Protein AF-A0A3R5UHL5-F1 (afdb_monomer)

Radius of gyration: 14.67 Å; Cα contacts (8 Å, |Δi|>4): 253; chains: 1; bounding box: 36×31×38 Å

Mean predicted aligned error: 4.99 Å

Nearest PDB structures (foldseek):
  5a87-assembly2_B  TM=6.202E-01  e=1.860E+00  Klebsiella pneumoniae
  3akn-assembly1_A  TM=5.359E-01  e=4.391E+00  Rattus norvegicus
  1m2x-assembly3_C  TM=3.058E-01  e=1.071E+00  Elizabethkingia meningoseptica
  4bkw-assembly1_A  TM=3.484E-01  e=1.860E+00  Homo sapiens

Solvent-accessible surface area (backbone atoms only — not comparable to full-atom values): 8382 Å² total; per-residue (Å²): 132,54,70,41,58,53,51,52,54,54,41,71,67,55,36,28,16,61,41,77,75,54,96,91,38,48,36,38,33,33,61,45,78,48,98,91,35,55,31,36,43,37,42,36,84,90,41,82,45,35,28,33,32,56,48,52,32,38,31,48,40,92,93,45,40,37,40,19,24,77,76,56,69,79,39,78,55,60,86,83,55,47,79,80,41,53,92,65,42,50,75,68,59,56,58,40,48,66,43,96,57,33,72,60,53,41,50,75,70,64,36,59,32,90,82,56,52,46,80,44,49,44,88,50,45,84,81,50,65,90,64,44,60,74,44,48,36,76,61,40,48,51,62,58,69,75,112

Organism: NCBI:txid2320868

Secondary structure (DSSP, 8-state):
--HHHHHHHHHHHT-EEEEE-STT-EEEEEEEEETTEEEEEEEETT-SS-EEEEEEEEEEETTEEEEEE-S---EEPPGGGGGGTTTTS-HHHHHHTTSTTHHHHHHHTT-EETTS-EEEEGGGHHHHTTSSEEEEHHHHHHHHH--

Foldseek 3Di:
DDPLVLLVVLQVLLAWAWDDPPPPKIKTWHWDQFPLFTKIFIAILPQQAIFIFGFWKWWDFPPAIETATQPPSVDGDDLVVCVRCCVRAPNVLSVLRNDNCSVVVSVVVVRYDNRRHHYDYNVCCVVCVPRGDMDTRVVSSCVNPVD

Structure (mmCIF, N/CA/C/O backbone):
data_AF-A0A3R5UHL5-F1
#
_entry.id   AF-A0A3R5UHL5-F1
#
loop_
_atom_site.group_PDB
_atom_site.id
_atom_site.type_symbol
_atom_site.label_atom_id
_atom_site.label_alt_id
_atom_site.label_comp_id
_atom_site.label_asym_id
_atom_site.label_entity_id
_atom_site.label_seq_id
_atom_site.pdbx_PDB_ins_code
_atom_site.Cartn_x
_atom_site.Cartn_y
_atom_site.Cartn_z
_atom_site.occupancy
_atom_site.B_iso_or_equiv
_atom_site.auth_seq_id
_atom_site.auth_comp_id
_atom_site.auth_asym_id
_atom_site.auth_atom_id
_atom_site.pdbx_PDB_model_num
ATOM 1 N N . MET A 1 1 ? -9.122 3.906 19.551 1.00 76.44 1 MET A N 1
ATOM 2 C CA . MET A 1 1 ? -9.041 4.275 18.127 1.00 76.44 1 MET A CA 1
ATOM 3 C C . MET A 1 1 ? -9.718 3.161 17.359 1.00 76.44 1 MET A C 1
ATOM 5 O O . MET A 1 1 ? -9.444 2.014 17.689 1.00 76.44 1 MET A O 1
ATOM 9 N N . SER A 1 2 ? -10.645 3.465 16.452 1.00 86.44 2 SER A N 1
ATOM 10 C CA . SER A 1 2 ? -11.297 2.421 15.645 1.00 86.44 2 SER A CA 1
ATOM 11 C C . SER A 1 2 ? -10.378 1.921 14.526 1.00 86.44 2 SER A C 1
ATOM 13 O O . SER A 1 2 ? -9.407 2.597 14.167 1.00 86.44 2 SER A O 1
ATOM 15 N N . VAL A 1 3 ? -10.698 0.766 13.932 1.00 89.00 3 VAL A N 1
ATOM 16 C CA . VAL A 1 3 ? -9.990 0.256 12.746 1.00 89.00 3 VAL A CA 1
ATOM 17 C C . VAL A 1 3 ? -10.014 1.289 11.622 1.00 89.00 3 VAL A C 1
ATOM 19 O O . VAL A 1 3 ? -8.973 1.602 11.046 1.00 89.00 3 VAL A O 1
ATOM 22 N N . ALA A 1 4 ? -11.169 1.906 11.364 1.00 89.69 4 ALA A N 1
ATOM 23 C CA . ALA A 1 4 ? -11.303 2.941 10.344 1.00 89.69 4 ALA A CA 1
ATOM 24 C C . ALA A 1 4 ? -10.395 4.160 10.598 1.00 89.69 4 ALA A C 1
ATOM 26 O O . ALA A 1 4 ? -9.770 4.668 9.665 1.00 89.69 4 ALA A O 1
ATOM 27 N N . GLU A 1 5 ? -10.281 4.631 11.845 1.00 89.12 5 GLU A N 1
ATOM 28 C CA . GLU A 1 5 ? -9.373 5.732 12.203 1.00 89.12 5 GLU A CA 1
ATOM 29 C C . GLU A 1 5 ? -7.914 5.361 11.930 1.00 89.12 5 GLU A C 1
ATOM 31 O O . GLU A 1 5 ? -7.178 6.128 11.308 1.00 89.12 5 GLU A O 1
ATOM 36 N N . ARG A 1 6 ? -7.517 4.146 12.306 1.00 88.62 6 ARG A N 1
ATOM 37 C CA . ARG A 1 6 ? -6.155 3.663 12.098 1.00 88.62 6 ARG A CA 1
ATOM 38 C C . ARG A 1 6 ? -5.821 3.469 10.615 1.00 88.62 6 ARG A C 1
ATOM 40 O O . ARG A 1 6 ? -4.733 3.837 10.173 1.00 88.62 6 ARG A O 1
ATOM 47 N N . ILE A 1 7 ? -6.765 2.974 9.817 1.00 91.38 7 ILE A N 1
ATOM 48 C CA . ILE A 1 7 ? -6.624 2.871 8.358 1.00 91.38 7 ILE A CA 1
ATOM 49 C C . ILE A 1 7 ? -6.480 4.258 7.718 1.00 91.38 7 ILE A C 1
ATOM 51 O O . ILE A 1 7 ? -5.624 4.440 6.848 1.00 91.38 7 ILE A O 1
ATOM 55 N N . LYS A 1 8 ? -7.236 5.266 8.181 1.00 90.94 8 LYS A N 1
ATOM 56 C CA . LYS A 1 8 ? -7.062 6.662 7.733 1.00 90.94 8 LYS A CA 1
ATOM 57 C C . LYS A 1 8 ? -5.651 7.169 8.006 1.00 90.94 8 LYS A C 1
ATOM 59 O O . LYS A 1 8 ? -5.055 7.765 7.112 1.00 90.94 8 LYS A O 1
ATOM 64 N N . GLU A 1 9 ? -5.104 6.919 9.196 1.00 91.31 9 GLU A N 1
ATOM 65 C CA . GLU A 1 9 ? -3.728 7.310 9.528 1.00 91.31 9 GLU A CA 1
ATOM 66 C C . GLU A 1 9 ? -2.704 6.662 8.590 1.00 91.31 9 GLU A C 1
ATOM 68 O O . GLU A 1 9 ? -1.817 7.345 8.076 1.00 91.31 9 GLU A O 1
ATOM 73 N N . ILE A 1 10 ? -2.836 5.356 8.338 1.00 92.19 10 ILE A N 1
ATOM 74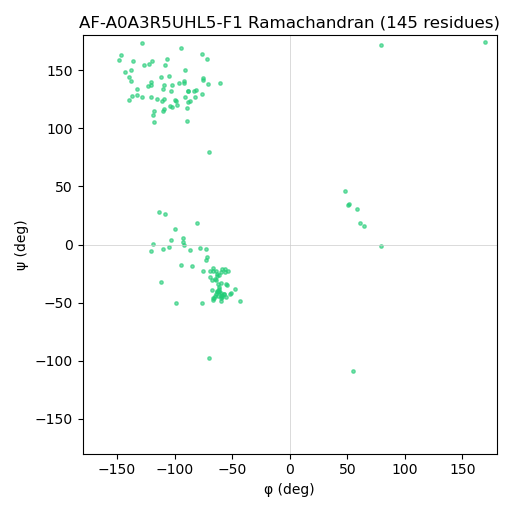 C CA . ILE A 1 10 ? -1.940 4.604 7.448 1.00 92.19 10 ILE A CA 1
ATOM 75 C C . ILE A 1 10 ? -1.967 5.190 6.032 1.00 92.19 10 ILE A C 1
ATOM 77 O O . ILE A 1 10 ? -0.912 5.489 5.469 1.00 92.19 10 ILE A O 1
ATOM 81 N N . ILE A 1 11 ? -3.158 5.417 5.474 1.00 93.00 11 ILE A N 1
ATOM 82 C CA . ILE A 1 11 ? -3.320 5.984 4.128 1.00 93.00 11 ILE A CA 1
ATOM 83 C C . ILE A 1 11 ? -2.769 7.418 4.073 1.00 93.00 11 ILE A C 1
ATOM 85 O O . ILE A 1 11 ? -2.068 7.782 3.126 1.00 93.00 11 ILE A O 1
ATOM 89 N N . ALA A 1 12 ? -3.035 8.232 5.099 1.00 92.44 12 ALA A N 1
ATOM 90 C CA . ALA A 1 12 ? -2.601 9.627 5.163 1.00 92.44 12 ALA A CA 1
ATOM 91 C C . ALA A 1 12 ? -1.074 9.782 5.197 1.00 92.44 12 ALA A C 1
ATOM 93 O O . ALA A 1 12 ? -0.549 10.762 4.664 1.00 92.44 12 ALA A O 1
ATOM 94 N N . LYS A 1 13 ? -0.344 8.810 5.763 1.00 92.94 13 LYS A N 1
ATOM 95 C CA . LYS A 1 13 ? 1.128 8.794 5.732 1.00 92.94 13 LYS A CA 1
ATOM 96 C C . LYS A 1 13 ? 1.689 8.689 4.312 1.00 92.94 13 LYS A C 1
ATOM 98 O O . LYS A 1 13 ? 2.826 9.103 4.096 1.00 92.94 13 LYS A O 1
ATOM 103 N N . LYS A 1 14 ? 0.932 8.120 3.362 1.00 93.19 14 LYS A N 1
ATOM 104 C CA . LYS A 1 14 ? 1.366 7.836 1.980 1.00 9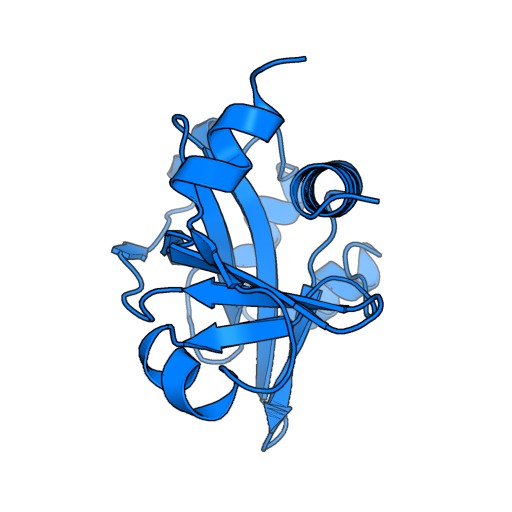3.19 14 LYS A CA 1
ATOM 105 C C . LYS A 1 14 ? 2.700 7.076 1.909 1.00 93.19 14 LYS A C 1
ATOM 107 O O . LYS A 1 14 ? 3.483 7.276 0.980 1.00 93.19 14 LYS A O 1
ATOM 112 N N . LYS A 1 15 ? 2.951 6.192 2.875 1.00 95.38 15 LYS A N 1
ATOM 113 C CA . LYS A 1 15 ? 4.156 5.358 2.945 1.00 95.38 15 LYS A CA 1
ATOM 114 C C . LYS A 1 15 ? 3.863 3.904 2.588 1.00 95.38 15 LYS A C 1
ATOM 116 O O . LYS A 1 15 ? 2.722 3.459 2.651 1.00 95.38 15 LYS A O 1
ATOM 121 N N . TRP A 1 16 ? 4.917 3.195 2.214 1.00 95.62 16 TRP A N 1
ATOM 122 C CA . TRP A 1 16 ? 4.937 1.763 1.968 1.00 95.62 16 TRP A CA 1
ATOM 123 C C . TRP A 1 16 ? 5.226 1.015 3.261 1.00 95.62 16 TRP A C 1
ATOM 125 O O . TRP A 1 16 ? 6.200 1.318 3.945 1.00 95.62 16 TRP A O 1
ATOM 135 N N . SER A 1 17 ? 4.431 -0.001 3.548 1.00 94.31 17 SER A N 1
ATOM 136 C CA . SER A 1 17 ? 4.721 -0.997 4.569 1.00 94.31 17 SER A CA 1
ATOM 137 C C . SER A 1 17 ? 5.635 -2.061 3.982 1.00 94.31 17 SER A C 1
ATOM 139 O O . SER A 1 17 ? 5.383 -2.577 2.885 1.00 94.31 17 SER A O 1
ATOM 141 N N . LYS A 1 18 ? 6.692 -2.394 4.717 1.00 91.44 18 LYS A N 1
ATOM 142 C CA . LYS A 1 18 ? 7.636 -3.447 4.353 1.00 91.44 18 LYS A CA 1
ATOM 143 C C . LYS A 1 18 ? 7.295 -4.734 5.099 1.00 91.44 18 LYS A C 1
ATOM 145 O O . LYS A 1 18 ? 7.366 -4.770 6.320 1.00 91.44 18 LYS A O 1
ATOM 150 N N . ASN A 1 19 ? 7.006 -5.790 4.349 1.00 86.75 19 ASN A N 1
ATOM 151 C CA . ASN A 1 19 ? 6.777 -7.137 4.856 1.00 86.75 19 ASN A CA 1
ATOM 152 C C . ASN A 1 19 ? 7.959 -8.037 4.464 1.00 86.75 19 ASN A C 1
ATOM 154 O O . ASN A 1 19 ? 8.328 -8.118 3.288 1.00 86.75 19 ASN A O 1
ATOM 158 N N . ASP A 1 20 ? 8.578 -8.686 5.452 1.00 83.81 20 ASP A N 1
ATOM 159 C CA . ASP A 1 20 ? 9.637 -9.678 5.237 1.00 83.81 20 ASP A CA 1
ATOM 160 C C . ASP A 1 20 ? 8.996 -11.061 5.078 1.00 83.81 20 ASP A C 1
ATOM 162 O O . ASP A 1 20 ? 8.333 -11.555 5.989 1.00 83.81 20 ASP A O 1
ATOM 166 N N . LEU A 1 21 ? 9.170 -11.673 3.907 1.00 80.31 21 LEU A N 1
ATOM 167 C CA . LEU A 1 21 ? 8.606 -12.989 3.593 1.00 80.31 21 LEU A CA 1
ATOM 168 C C . LEU A 1 21 ? 9.584 -14.137 3.907 1.00 80.31 21 LEU A C 1
ATOM 170 O O . LEU A 1 21 ? 9.319 -15.296 3.580 1.00 80.31 21 LEU A O 1
ATOM 174 N N . GLY A 1 22 ? 10.735 -13.831 4.510 1.00 79.19 22 GLY A N 1
ATOM 175 C CA . GLY A 1 22 ? 11.831 -14.763 4.723 1.00 79.19 22 GLY A CA 1
ATOM 176 C C . GLY A 1 22 ? 12.690 -14.976 3.474 1.00 79.19 22 GLY A C 1
ATOM 177 O O . GLY A 1 22 ? 12.391 -14.515 2.372 1.00 79.19 22 GLY A O 1
ATOM 178 N N . MET A 1 23 ? 13.813 -15.686 3.645 1.00 80.44 23 MET A N 1
ATOM 179 C CA . MET A 1 23 ? 14.798 -15.947 2.576 1.00 80.44 23 MET A CA 1
ATOM 180 C C . MET A 1 23 ? 15.263 -14.674 1.842 1.00 80.44 23 MET A C 1
ATOM 182 O O . MET A 1 23 ? 15.494 -14.702 0.633 1.00 80.44 23 MET A O 1
ATOM 186 N N . SER A 1 24 ? 15.375 -13.559 2.573 1.00 77.19 24 SER A N 1
ATOM 187 C CA . SER A 1 24 ? 15.751 -12.243 2.037 1.00 77.19 24 SER A CA 1
ATOM 188 C C . SER A 1 24 ? 14.787 -11.679 0.987 1.00 77.19 24 SER A C 1
ATOM 190 O O . SER A 1 24 ? 15.177 -10.781 0.247 1.00 77.19 24 SER A O 1
ATOM 192 N N . ARG A 1 25 ? 13.547 -12.184 0.918 1.00 81.38 25 ARG A N 1
ATOM 193 C CA . ARG A 1 25 ? 12.510 -11.667 0.022 1.00 81.38 25 ARG A CA 1
ATOM 194 C C . ARG A 1 25 ? 11.702 -10.593 0.726 1.00 81.38 25 ARG A C 1
ATOM 196 O O . ARG A 1 25 ? 11.145 -10.828 1.798 1.00 81.38 25 ARG A O 1
ATOM 203 N N . ILE A 1 26 ? 11.597 -9.439 0.086 1.00 86.12 26 ILE A N 1
ATOM 204 C CA . ILE A 1 26 ? 10.829 -8.308 0.592 1.00 86.12 26 ILE A CA 1
ATOM 205 C C . ILE A 1 26 ? 9.583 -8.115 -0.270 1.00 86.12 26 ILE A C 1
ATOM 207 O O . ILE A 1 26 ? 9.627 -8.165 -1.502 1.00 86.12 26 ILE A O 1
ATOM 211 N N . GLN A 1 27 ? 8.465 -7.854 0.401 1.00 89.31 27 GLN A N 1
ATOM 212 C CA . GLN A 1 27 ? 7.244 -7.353 -0.207 1.00 89.31 27 GLN A CA 1
ATOM 213 C C . GLN A 1 27 ? 6.956 -5.960 0.343 1.00 89.31 27 GLN A C 1
ATOM 215 O O . GLN A 1 27 ? 6.884 -5.740 1.550 1.00 89.31 27 GLN A O 1
ATOM 220 N N . LEU A 1 28 ? 6.797 -5.003 -0.557 1.00 92.75 28 LEU A N 1
ATOM 221 C CA . LEU A 1 28 ? 6.369 -3.653 -0.245 1.00 92.75 28 LEU A CA 1
ATOM 222 C C . LEU A 1 28 ? 4.908 -3.522 -0.611 1.00 92.75 28 LEU A C 1
ATOM 224 O O . LEU A 1 28 ? 4.474 -3.985 -1.666 1.00 92.75 28 LEU A O 1
ATOM 228 N N . SER A 1 29 ? 4.160 -2.874 0.266 1.00 94.19 29 SER A N 1
ATOM 229 C CA . SER A 1 29 ? 2.734 -2.679 0.074 1.00 94.19 29 SER A CA 1
ATOM 230 C C . SER A 1 29 ? 2.304 -1.286 0.485 1.00 94.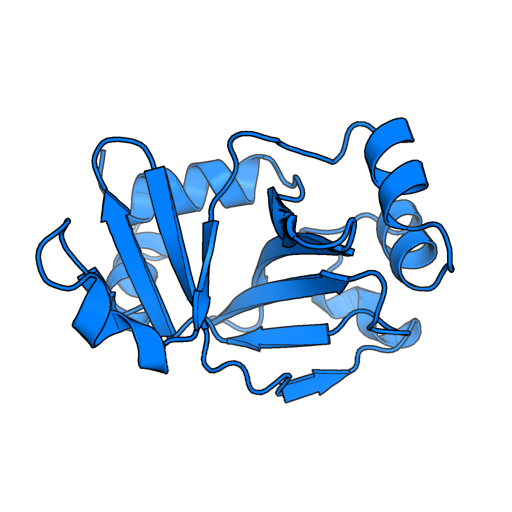19 29 SER A C 1
ATOM 232 O O . SER A 1 29 ? 2.830 -0.725 1.442 1.00 94.19 29 SER A O 1
ATOM 234 N N . LYS A 1 30 ? 1.348 -0.714 -0.235 1.00 95.62 30 LYS A N 1
ATOM 235 C CA . LYS A 1 30 ? 0.784 0.596 0.067 1.00 95.62 30 LYS A CA 1
ATOM 236 C C . LYS A 1 30 ? -0.728 0.519 0.004 1.00 95.62 30 LYS A C 1
ATOM 238 O O . LYS A 1 30 ? -1.293 0.030 -0.972 1.00 95.62 30 LYS A O 1
ATOM 243 N N . LEU A 1 31 ? -1.360 0.991 1.071 1.00 94.88 31 LEU A N 1
ATOM 244 C CA . LEU A 1 31 ? -2.805 0.974 1.222 1.00 94.88 31 LEU A CA 1
ATOM 245 C C . LEU A 1 31 ? -3.406 2.247 0.622 1.00 94.88 31 LEU A C 1
ATOM 247 O O . LEU A 1 31 ? -2.920 3.349 0.887 1.00 94.88 31 LEU A O 1
ATOM 251 N N . MET A 1 32 ? -4.443 2.103 -0.199 1.00 94.00 32 MET A N 1
ATOM 252 C CA . MET A 1 32 ? -5.052 3.213 -0.939 1.00 94.00 32 MET A CA 1
ATOM 253 C C . MET A 1 32 ? -6.558 3.012 -1.093 1.00 94.00 32 MET A C 1
ATOM 255 O O . MET A 1 32 ? -7.052 1.895 -0.957 1.00 94.00 32 MET A O 1
ATOM 259 N N . ILE A 1 33 ? -7.280 4.086 -1.421 1.00 91.06 33 ILE A N 1
ATOM 260 C CA . ILE A 1 33 ? -8.685 4.002 -1.829 1.00 91.06 33 ILE A CA 1
ATOM 261 C C . ILE A 1 33 ? -8.764 4.341 -3.313 1.00 91.06 33 ILE A C 1
ATOM 263 O O . ILE A 1 33 ? -8.487 5.468 -3.706 1.00 91.06 33 ILE A O 1
ATOM 267 N N . VAL A 1 34 ? -9.154 3.375 -4.139 1.00 87.38 34 VAL A N 1
ATOM 268 C CA . VAL A 1 34 ? -9.278 3.555 -5.593 1.00 87.38 34 VAL A CA 1
ATOM 269 C C . VAL A 1 34 ? -10.662 3.091 -6.016 1.00 87.38 34 VAL A C 1
ATOM 271 O O . VAL A 1 34 ? -11.072 1.981 -5.682 1.00 87.38 34 VAL A O 1
ATOM 274 N N . LYS A 1 35 ? -11.408 3.947 -6.728 1.00 84.75 35 LYS A N 1
ATOM 275 C CA . LYS A 1 35 ? -12.770 3.645 -7.216 1.00 84.75 35 LYS A CA 1
ATOM 276 C C . LYS A 1 35 ? -13.668 3.047 -6.115 1.00 84.75 35 LYS A C 1
ATOM 278 O O . LYS A 1 35 ? -14.344 2.049 -6.338 1.00 84.75 35 LYS A O 1
ATOM 283 N N . ASN A 1 36 ? -13.650 3.651 -4.924 1.00 84.69 36 ASN A N 1
ATOM 284 C CA . ASN A 1 36 ? -14.409 3.236 -3.732 1.00 84.69 36 ASN A CA 1
ATOM 285 C C . ASN A 1 36 ? -14.038 1.870 -3.124 1.00 84.69 36 ASN A C 1
ATOM 287 O O . ASN A 1 36 ? -14.789 1.351 -2.304 1.00 84.69 36 ASN A O 1
ATOM 291 N N . ASN A 1 37 ? -12.883 1.304 -3.474 1.00 86.12 37 ASN A N 1
ATOM 292 C CA . ASN A 1 37 ? -12.361 0.083 -2.861 1.00 86.12 37 ASN A CA 1
ATOM 293 C C . ASN A 1 37 ? -11.103 0.391 -2.049 1.00 86.12 37 ASN A C 1
ATOM 295 O O . ASN A 1 37 ? -10.299 1.226 -2.469 1.00 86.12 37 ASN A O 1
ATOM 299 N N . LEU A 1 38 ? -10.920 -0.292 -0.915 1.00 90.19 38 LEU A N 1
ATOM 300 C CA . LEU A 1 38 ? -9.636 -0.335 -0.224 1.00 90.19 38 LEU A CA 1
ATOM 301 C C . LEU A 1 38 ? -8.754 -1.379 -0.890 1.00 90.19 38 LEU A C 1
ATOM 303 O O . LEU A 1 38 ? -9.172 -2.493 -1.203 1.00 90.19 38 LEU A O 1
ATOM 307 N N . VAL A 1 39 ? -7.529 -0.961 -1.129 1.00 91.69 39 VAL A N 1
ATOM 308 C CA . VAL A 1 39 ? -6.665 -1.558 -2.123 1.00 91.69 39 VAL A CA 1
ATOM 309 C C . VAL A 1 39 ? -5.271 -1.685 -1.566 1.00 91.69 39 VAL A C 1
ATOM 311 O O . VAL A 1 39 ? -4.758 -0.736 -0.967 1.00 91.69 39 VAL A O 1
ATOM 314 N N . LEU A 1 40 ? -4.627 -2.801 -1.885 1.00 93.69 40 LEU A N 1
ATOM 315 C CA . LEU A 1 40 ? -3.193 -2.963 -1.743 1.00 93.69 40 LEU A CA 1
ATOM 316 C C . L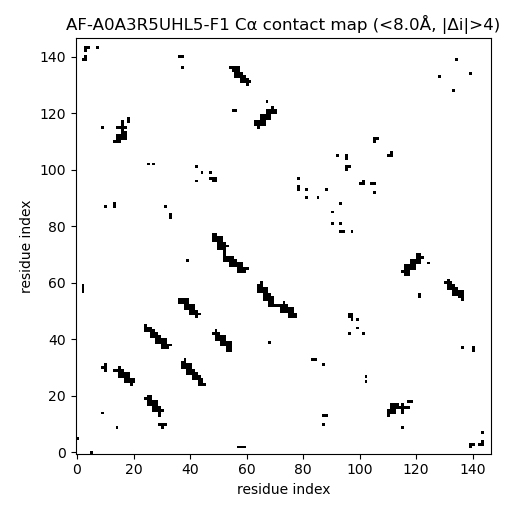EU A 1 40 ? -2.515 -2.839 -3.098 1.00 93.69 40 LEU A C 1
ATOM 318 O O . LEU A 1 40 ? -2.719 -3.657 -3.990 1.00 93.69 40 LEU A O 1
ATOM 322 N N . LEU A 1 41 ? -1.655 -1.835 -3.222 1.00 94.62 41 LEU A N 1
ATOM 323 C CA . LEU A 1 41 ? -0.622 -1.820 -4.246 1.00 94.62 41 LEU A CA 1
ATOM 324 C C . LEU A 1 41 ? 0.591 -2.557 -3.704 1.00 94.62 41 LEU A C 1
ATOM 326 O O . LEU A 1 41 ? 1.107 -2.195 -2.650 1.00 94.62 41 LEU A O 1
ATOM 330 N N . ILE A 1 42 ? 1.037 -3.582 -4.414 1.00 92.75 42 ILE A N 1
ATOM 331 C CA . ILE A 1 42 ? 2.078 -4.500 -3.974 1.00 92.75 42 ILE A CA 1
ATOM 332 C C . ILE A 1 42 ? 3.210 -4.497 -4.999 1.00 92.75 42 ILE A C 1
ATOM 334 O O . ILE A 1 42 ? 2.992 -4.581 -6.206 1.00 92.75 42 ILE A O 1
ATOM 338 N N . LYS A 1 43 ? 4.445 -4.452 -4.504 1.00 91.31 43 LYS A N 1
ATOM 339 C CA . LYS A 1 43 ? 5.655 -4.713 -5.283 1.00 91.31 43 LYS A CA 1
ATOM 340 C C . LYS A 1 43 ? 6.588 -5.580 -4.453 1.00 91.31 43 LYS A C 1
ATOM 342 O O . LYS A 1 43 ? 6.912 -5.237 -3.322 1.00 91.31 43 LYS A O 1
ATOM 347 N N . GLY A 1 44 ? 7.044 -6.691 -5.015 1.00 83.06 44 GLY A N 1
ATOM 348 C CA . GLY A 1 44 ? 8.025 -7.565 -4.371 1.00 83.06 44 GLY 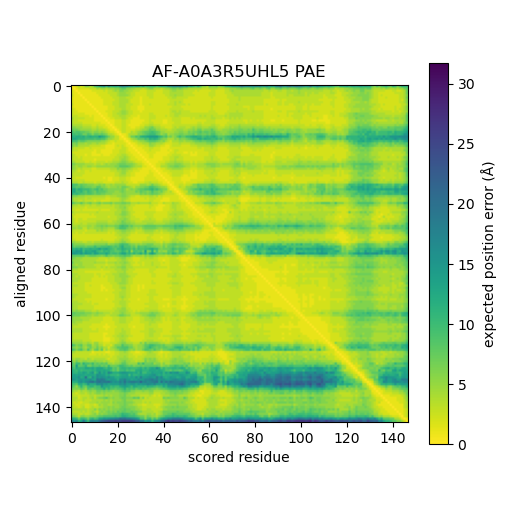A CA 1
ATOM 349 C C . GLY A 1 44 ? 9.202 -7.873 -5.283 1.00 83.06 44 GLY A C 1
ATOM 350 O O . GLY A 1 44 ? 9.177 -7.546 -6.471 1.00 83.06 44 GLY A O 1
ATOM 351 N N . ASP A 1 45 ? 10.210 -8.545 -4.734 1.00 76.69 45 ASP A N 1
ATOM 352 C CA . ASP A 1 45 ? 11.407 -8.967 -5.483 1.00 76.69 45 ASP A CA 1
ATOM 353 C C . ASP A 1 45 ? 11.095 -9.982 -6.594 1.00 76.69 45 ASP A C 1
ATOM 355 O O . ASP A 1 45 ? 11.853 -10.130 -7.545 1.00 76.69 45 ASP A O 1
ATOM 359 N N . THR A 1 46 ? 9.976 -10.697 -6.464 1.00 74.81 46 THR A N 1
ATOM 360 C CA . THR A 1 46 ? 9.538 -11.755 -7.392 1.00 74.81 46 THR A CA 1
ATOM 361 C C . THR A 1 46 ? 8.424 -11.308 -8.339 1.00 74.81 46 THR A C 1
ATOM 363 O O . THR A 1 46 ? 7.907 -12.124 -9.096 1.00 74.81 46 THR A O 1
ATOM 366 N N . ILE A 1 47 ? 8.042 -10.027 -8.289 1.00 78.56 47 ILE A N 1
ATOM 367 C CA . ILE A 1 47 ? 6.978 -9.453 -9.114 1.00 78.56 47 ILE A CA 1
ATOM 368 C C . ILE A 1 47 ? 7.600 -8.370 -9.997 1.00 78.56 47 ILE A C 1
ATOM 370 O O . ILE A 1 47 ? 8.085 -7.360 -9.484 1.00 78.56 47 ILE A O 1
ATOM 374 N N . ASP A 1 48 ? 7.603 -8.580 -11.312 1.00 81.25 48 ASP A N 1
ATOM 375 C CA . ASP A 1 48 ? 8.292 -7.695 -12.266 1.00 81.25 48 ASP A CA 1
ATOM 376 C C . ASP A 1 48 ? 7.628 -6.316 -12.402 1.00 81.25 48 ASP A C 1
ATOM 378 O O . ASP A 1 48 ? 8.298 -5.319 -12.666 1.00 81.25 48 ASP A O 1
ATOM 382 N N . ALA A 1 49 ? 6.318 -6.249 -12.176 1.00 89.19 49 ALA A N 1
ATOM 383 C CA . ALA A 1 49 ? 5.518 -5.032 -12.231 1.00 89.19 49 ALA A CA 1
ATOM 384 C C . ALA A 1 49 ? 4.731 -4.851 -10.924 1.00 89.19 49 ALA A C 1
ATOM 386 O O . ALA A 1 49 ? 4.465 -5.834 -10.230 1.00 89.19 49 ALA A O 1
ATOM 387 N N . PRO A 1 50 ? 4.358 -3.617 -10.547 1.00 93.00 50 PRO A N 1
ATOM 388 C CA . PRO A 1 50 ? 3.443 -3.420 -9.436 1.00 93.00 50 PRO A CA 1
ATOM 389 C C . PRO A 1 50 ? 2.100 -4.091 -9.731 1.00 93.00 50 PRO A C 1
ATOM 391 O O . PRO A 1 50 ? 1.576 -4.023 -10.844 1.00 93.00 50 PRO A O 1
ATOM 394 N N . VAL A 1 51 ? 1.545 -4.736 -8.715 1.00 92.38 51 VAL A N 1
ATOM 395 C CA . VAL A 1 51 ? 0.245 -5.400 -8.783 1.00 92.38 51 VAL A CA 1
ATOM 396 C C . VAL A 1 51 ? -0.703 -4.800 -7.770 1.00 92.38 51 VAL A C 1
ATOM 398 O O . VAL A 1 51 ? -0.296 -4.192 -6.780 1.00 92.38 51 VAL A O 1
ATOM 401 N N . TRP A 1 52 ? -1.980 -4.985 -8.029 1.00 90.44 52 TRP A N 1
ATOM 402 C CA . TRP A 1 52 ? -3.069 -4.515 -7.202 1.00 90.44 52 TRP A CA 1
ATOM 403 C C . TRP A 1 52 ? -3.912 -5.706 -6.751 1.00 90.44 52 TRP A C 1
ATOM 405 O O . TRP A 1 52 ? -4.136 -6.623 -7.539 1.00 90.44 52 TRP A O 1
ATOM 415 N N . SER A 1 53 ? -4.358 -5.689 -5.497 1.00 90.38 53 SER A N 1
ATOM 416 C CA . SER A 1 53 ? -5.306 -6.666 -4.949 1.00 90.38 53 SER A CA 1
ATOM 417 C C . SER A 1 53 ? -6.267 -5.978 -3.980 1.00 90.38 53 SER A C 1
ATOM 419 O O . SER A 1 53 ? -5.927 -4.972 -3.330 1.00 90.38 53 SER A O 1
ATOM 421 N N . LYS A 1 54 ? -7.494 -6.492 -3.926 1.00 90.00 54 LYS A N 1
ATOM 422 C CA . LYS A 1 54 ? -8.545 -5.982 -3.054 1.00 90.00 54 LYS A CA 1
ATOM 423 C C . LYS A 1 54 ? -8.304 -6.408 -1.603 1.00 90.00 54 LYS A C 1
ATOM 425 O O . LYS A 1 54 ? -7.878 -7.521 -1.302 1.00 90.00 54 LYS 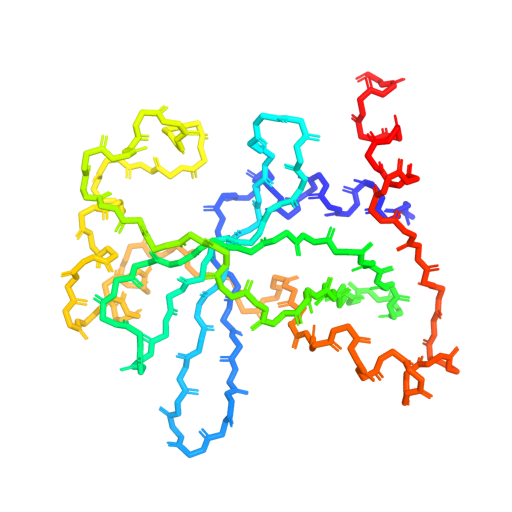A O 1
ATOM 430 N N . VAL A 1 55 ? -8.602 -5.499 -0.675 1.00 91.75 55 VAL A N 1
ATOM 431 C CA . VAL A 1 55 ? -8.659 -5.836 0.752 1.00 91.75 55 VAL A CA 1
ATOM 432 C C . VAL A 1 55 ? -10.016 -6.444 1.075 1.00 91.75 55 VAL A C 1
ATOM 434 O O . VAL A 1 55 ? -11.049 -5.830 0.814 1.00 91.75 55 VAL A O 1
ATOM 437 N N . GLU A 1 56 ? -10.001 -7.618 1.697 1.00 90.56 56 GLU A N 1
ATOM 438 C CA . GLU A 1 56 ? -11.211 -8.344 2.089 1.00 90.56 56 GLU A CA 1
ATOM 439 C C . GLU A 1 56 ? -11.531 -8.117 3.569 1.00 90.56 56 GLU A C 1
ATOM 441 O O . GLU A 1 56 ? -12.641 -7.716 3.927 1.00 90.56 56 GLU A O 1
ATOM 446 N N . ASN A 1 57 ? -10.537 -8.304 4.442 1.00 91.38 57 ASN A N 1
ATOM 447 C CA . ASN A 1 57 ? -10.710 -8.152 5.884 1.00 91.38 57 ASN A CA 1
ATOM 448 C C . ASN A 1 57 ? -9.550 -7.379 6.502 1.00 91.38 57 ASN A C 1
ATOM 450 O O . ASN A 1 57 ? -8.440 -7.329 5.970 1.00 91.38 57 ASN A O 1
ATOM 454 N N . ILE A 1 58 ? -9.810 -6.807 7.668 1.00 92.56 58 ILE A N 1
ATOM 455 C CA . ILE A 1 58 ? -8.837 -6.060 8.453 1.00 92.56 58 ILE A CA 1
ATOM 456 C C . ILE A 1 58 ? -8.939 -6.550 9.891 1.00 92.56 58 ILE A C 1
ATOM 458 O O . ILE A 1 58 ? -10.040 -6.688 10.415 1.00 92.56 58 ILE A O 1
ATOM 462 N N . GLN A 1 59 ? -7.801 -6.819 10.522 1.00 90.88 59 GLN A N 1
ATOM 463 C CA . GLN A 1 59 ? -7.740 -7.167 11.936 1.00 90.88 59 GLN A CA 1
ATOM 464 C C . GLN A 1 59 ? -6.876 -6.163 12.682 1.00 90.88 59 GLN A C 1
ATOM 466 O O . GLN A 1 59 ? -5.797 -5.791 12.216 1.00 90.88 59 GLN A O 1
ATOM 471 N N . LEU A 1 60 ? -7.350 -5.761 13.857 1.00 87.75 60 LEU A N 1
ATOM 472 C CA . LEU A 1 60 ? -6.569 -5.006 14.826 1.00 87.75 60 LEU A CA 1
ATOM 473 C C . LEU A 1 60 ? -6.148 -5.946 15.956 1.00 87.75 60 LEU A C 1
ATOM 475 O O . LEU A 1 60 ? -6.993 -6.531 16.637 1.00 87.75 60 LEU A O 1
ATOM 479 N N . VAL A 1 61 ? -4.839 -6.096 16.136 1.00 86.31 61 VAL A N 1
ATOM 480 C CA . VAL A 1 61 ? -4.233 -6.875 17.219 1.00 86.31 61 VAL A CA 1
ATOM 481 C C . VAL A 1 61 ? -3.408 -5.910 18.054 1.00 86.31 61 VAL A C 1
ATOM 483 O O . VAL A 1 61 ? -2.352 -5.459 17.622 1.00 86.31 61 VAL A O 1
ATOM 486 N N . GLU A 1 62 ? -3.910 -5.564 19.239 1.00 84.62 62 GLU A N 1
ATOM 487 C CA . GLU A 1 62 ? -3.340 -4.492 20.066 1.00 84.62 62 GLU A CA 1
ATOM 488 C C . GLU A 1 62 ? -3.247 -3.165 19.278 1.00 84.62 62 GLU A C 1
ATOM 490 O O . GLU A 1 62 ? -4.282 -2.565 18.988 1.00 84.62 62 GLU A O 1
ATOM 495 N N . ASP A 1 63 ? -2.041 -2.725 18.905 1.00 81.44 63 ASP A N 1
ATOM 496 C CA . ASP A 1 63 ? -1.787 -1.511 18.109 1.00 81.44 63 ASP A CA 1
ATOM 497 C C . ASP A 1 63 ? -1.405 -1.804 16.639 1.00 81.44 63 ASP A C 1
ATOM 499 O O . ASP A 1 63 ? -1.198 -0.876 15.837 1.00 81.44 63 ASP A O 1
ATOM 503 N N . ASP A 1 64 ? -1.315 -3.086 16.278 1.00 86.50 64 ASP A N 1
ATOM 504 C CA . ASP A 1 64 ? -0.906 -3.556 14.960 1.00 86.50 64 ASP A CA 1
ATOM 505 C C . ASP A 1 64 ? -2.113 -3.850 14.065 1.00 86.50 64 ASP A C 1
ATOM 507 O O . ASP A 1 64 ? -3.116 -4.428 14.488 1.00 86.50 64 ASP A O 1
ATOM 511 N N . ILE A 1 65 ? -1.998 -3.470 12.790 1.00 90.44 65 ILE A N 1
ATOM 512 C CA . ILE A 1 65 ? -2.988 -3.795 11.763 1.00 90.44 65 ILE A CA 1
ATOM 513 C C . ILE A 1 65 ? -2.483 -4.932 10.890 1.00 90.44 65 ILE A C 1
ATOM 515 O O . ILE A 1 65 ? -1.375 -4.870 10.350 1.00 90.44 65 ILE A O 1
ATOM 519 N N . ILE A 1 66 ? -3.353 -5.916 10.687 1.00 91.69 66 ILE A N 1
ATOM 520 C CA . ILE A 1 66 ? -3.186 -6.983 9.708 1.00 91.69 66 ILE A CA 1
ATOM 521 C C . ILE A 1 66 ? -4.231 -6.779 8.611 1.00 91.69 66 ILE A C 1
ATOM 523 O O . ILE A 1 66 ? -5.432 -6.712 8.880 1.00 91.69 66 ILE A O 1
ATOM 527 N N . ILE A 1 67 ? -3.768 -6.662 7.370 1.00 93.00 67 ILE A N 1
ATOM 528 C CA . ILE A 1 67 ? -4.623 -6.571 6.189 1.00 93.00 67 ILE A CA 1
ATOM 529 C C . ILE A 1 67 ? -4.684 -7.946 5.529 1.00 93.00 67 ILE A C 1
ATOM 531 O O . ILE A 1 67 ? -3.653 -8.511 5.152 1.00 93.00 67 ILE A O 1
ATOM 535 N N . TYR A 1 68 ? -5.903 -8.449 5.355 1.00 91.19 68 TYR A N 1
ATOM 536 C CA . TYR A 1 68 ? -6.175 -9.691 4.651 1.00 91.19 68 TYR A CA 1
ATOM 537 C C . TYR A 1 68 ? -6.620 -9.414 3.223 1.00 91.19 68 TYR A C 1
ATOM 539 O O . TYR A 1 68 ? -7.617 -8.723 2.995 1.00 91.19 68 TYR A O 1
ATOM 547 N N . PHE A 1 69 ? -5.901 -9.998 2.274 1.00 88.00 69 PHE A N 1
ATOM 548 C CA . PHE A 1 69 ? -6.182 -9.894 0.844 1.00 88.00 69 PHE A CA 1
ATOM 549 C C . PHE A 1 69 ? -6.384 -11.281 0.238 1.00 88.00 69 PHE A C 1
ATOM 551 O O . PHE A 1 69 ? -5.917 -12.280 0.788 1.00 88.00 69 PHE A O 1
ATOM 558 N N . ASP A 1 70 ? -7.115 -11.363 -0.864 1.00 79.81 70 ASP A N 1
ATOM 559 C CA . ASP A 1 70 ? -7.451 -12.630 -1.531 1.00 79.81 70 ASP A CA 1
ATOM 560 C C . ASP A 1 70 ? -6.223 -13.432 -2.002 1.00 79.81 70 ASP A C 1
ATOM 562 O O . ASP A 1 70 ? -6.286 -14.658 -2.098 1.00 79.81 70 ASP A O 1
ATOM 566 N N . GLY A 1 71 ? -5.087 -12.766 -2.224 1.00 74.56 71 GLY A N 1
ATOM 567 C CA . GLY A 1 71 ? -3.892 -13.374 -2.808 1.00 74.56 71 GLY A CA 1
ATOM 568 C C . GLY A 1 71 ? -3.980 -13.522 -4.327 1.00 74.56 71 GLY A C 1
ATOM 569 O O . GLY A 1 71 ? -3.021 -13.979 -4.954 1.00 74.56 71 GLY A O 1
ATOM 570 N N . GLU A 1 72 ? -5.102 -13.114 -4.914 1.00 74.00 72 GLU A N 1
ATOM 571 C CA . GLU A 1 72 ? -5.307 -13.041 -6.346 1.00 74.00 72 GLU A CA 1
ATOM 572 C C . GLU A 1 72 ? -4.837 -11.644 -6.765 1.00 74.00 72 GLU A C 1
ATOM 574 O O . GLU A 1 72 ? -5.411 -10.615 -6.425 1.00 74.00 72 GLU A O 1
ATOM 579 N N . TYR A 1 73 ? -3.674 -11.577 -7.416 1.00 78.00 73 TYR A N 1
ATOM 580 C CA . TYR A 1 73 ? -3.169 -10.322 -7.970 1.00 78.00 73 TYR A CA 1
ATOM 581 C C . TYR A 1 73 ? -4.040 -9.935 -9.168 1.00 78.00 73 TYR A C 1
ATOM 583 O O . TYR A 1 73 ? -3.680 -10.200 -10.316 1.00 78.00 73 TYR A O 1
ATOM 591 N N . ASP A 1 74 ? -5.202 -9.358 -8.879 1.00 73.25 74 ASP A N 1
ATOM 592 C CA . ASP A 1 74 ? -6.287 -9.111 -9.827 1.00 73.25 74 ASP A CA 1
ATOM 593 C C . ASP A 1 74 ? -5.836 -8.303 -11.045 1.00 73.25 74 ASP A C 1
ATOM 595 O O . ASP A 1 74 ? -6.347 -8.482 -12.153 1.00 73.25 74 ASP A O 1
ATOM 599 N N . ILE A 1 75 ? -4.891 -7.377 -10.840 1.00 84.50 75 ILE A N 1
ATOM 600 C CA . ILE A 1 75 ? -4.437 -6.457 -11.881 1.00 84.50 75 ILE A CA 1
ATOM 601 C C . ILE A 1 75 ? -2.919 -6.280 -11.806 1.00 84.50 75 ILE A C 1
ATOM 603 O O . ILE A 1 75 ? -2.368 -5.857 -10.787 1.00 84.50 75 ILE A O 1
ATOM 607 N N . VAL A 1 76 ? -2.250 -6.551 -12.927 1.00 91.50 76 VAL A N 1
ATOM 608 C CA . VAL A 1 76 ? -0.863 -6.141 -13.177 1.00 91.50 76 VAL A CA 1
ATOM 609 C C . VAL A 1 76 ? -0.892 -4.751 -13.797 1.00 91.50 76 VAL A C 1
ATOM 611 O O . VAL A 1 76 ? -1.530 -4.562 -14.831 1.00 91.50 76 VAL A O 1
ATOM 614 N N . LEU A 1 77 ? -0.224 -3.787 -13.169 1.00 93.75 77 LEU A N 1
ATOM 615 C CA . LEU A 1 77 ? -0.299 -2.386 -13.572 1.00 93.75 77 LEU A CA 1
ATOM 616 C C . LEU A 1 77 ? 0.805 -2.038 -14.568 1.00 93.75 77 LEU A C 1
ATOM 618 O O . LEU A 1 77 ? 1.951 -2.474 -14.432 1.00 93.75 77 LEU A O 1
ATOM 622 N N . GLY A 1 78 ? 0.451 -1.221 -15.554 1.00 94.50 78 GLY A N 1
ATOM 623 C CA . GLY A 1 78 ? 1.345 -0.591 -16.513 1.00 94.50 78 GLY A CA 1
ATOM 624 C C . GLY A 1 78 ? 1.764 0.815 -16.081 1.00 94.50 78 GLY A C 1
ATOM 625 O O . GLY A 1 78 ? 1.221 1.421 -15.156 1.00 94.50 78 GLY A O 1
ATOM 626 N N . LYS A 1 79 ? 2.753 1.384 -16.777 1.00 94.38 79 LYS A N 1
ATOM 627 C CA . LYS A 1 79 ? 3.222 2.756 -16.500 1.00 94.38 79 LYS A CA 1
ATOM 628 C C . LYS A 1 79 ? 2.137 3.794 -16.797 1.00 94.38 79 LYS A C 1
ATOM 630 O O . LYS A 1 79 ? 2.112 4.849 -16.166 1.00 94.38 79 LYS A O 1
ATOM 635 N N . GLU A 1 80 ? 1.272 3.485 -17.752 1.00 94.81 80 GLU A N 1
ATOM 636 C CA . GLU A 1 80 ? 0.131 4.260 -18.223 1.00 94.81 80 GLU A CA 1
ATOM 637 C C . GLU A 1 80 ? -0.992 4.408 -17.188 1.00 94.81 80 GLU A C 1
ATOM 639 O O . GLU A 1 80 ? -1.721 5.396 -17.246 1.00 94.81 80 GLU A O 1
ATOM 644 N N . ASP A 1 81 ? -1.082 3.510 -16.202 1.00 94.62 81 ASP A N 1
ATOM 645 C CA . ASP A 1 81 ? -2.188 3.488 -15.234 1.00 94.62 81 ASP A CA 1
ATOM 646 C C . ASP A 1 81 ? -2.063 4.553 -14.131 1.00 94.62 81 ASP A C 1
ATOM 648 O O . ASP A 1 81 ? -2.955 4.696 -13.298 1.00 94.62 81 ASP A O 1
ATOM 652 N N . TYR A 1 82 ? -0.974 5.334 -14.124 1.00 95.12 82 TYR A N 1
ATOM 653 C CA . TYR A 1 82 ? -0.630 6.310 -13.078 1.00 95.12 82 TYR A CA 1
ATOM 654 C C . TYR A 1 82 ? -1.785 7.228 -12.654 1.00 95.12 82 TYR A C 1
ATOM 656 O O . TYR A 1 82 ? -1.904 7.578 -11.479 1.00 95.12 82 TYR A O 1
ATOM 664 N N . GLU A 1 83 ? -2.615 7.650 -13.608 1.00 94.38 83 GLU A N 1
ATOM 665 C CA . GLU A 1 83 ? -3.649 8.658 -13.374 1.00 94.38 83 GLU A CA 1
ATOM 666 C C . GLU A 1 83 ? -4.658 8.232 -12.295 1.00 94.38 83 GLU A C 1
ATOM 668 O O . GLU A 1 83 ? -5.086 9.074 -11.506 1.00 94.38 83 GLU A O 1
ATOM 673 N N . ASP A 1 84 ? -4.951 6.931 -12.190 1.00 92.12 84 ASP A N 1
ATOM 674 C CA . ASP A 1 84 ? -5.860 6.367 -11.182 1.00 92.12 84 ASP A CA 1
ATOM 675 C C . ASP A 1 84 ? -5.246 6.351 -9.760 1.00 92.12 84 ASP A C 1
ATOM 677 O O . ASP A 1 84 ? -5.965 6.166 -8.777 1.00 92.12 84 ASP A O 1
ATOM 681 N N . TYR A 1 85 ? -3.929 6.570 -9.629 1.00 93.12 85 TYR A N 1
ATOM 682 C CA . TYR A 1 85 ? -3.168 6.420 -8.377 1.00 93.12 85 TYR A CA 1
ATOM 683 C C . TYR A 1 85 ? -2.461 7.699 -7.902 1.00 93.12 85 TYR A C 1
ATOM 685 O O . TYR A 1 85 ? -1.905 7.723 -6.798 1.00 93.12 85 TYR A O 1
ATOM 693 N N . LYS A 1 86 ? -2.495 8.775 -8.696 1.00 94.12 86 LYS A N 1
ATOM 694 C CA . LYS A 1 86 ? -1.743 10.028 -8.474 1.00 94.12 86 LYS A CA 1
ATOM 695 C C . LYS A 1 86 ? -1.985 10.715 -7.122 1.00 94.12 86 LYS A C 1
ATOM 697 O O . LYS A 1 86 ? -1.140 11.478 -6.657 1.00 94.12 86 LYS A O 1
ATOM 702 N N . ASP A 1 87 ? -3.128 10.460 -6.485 1.00 93.19 87 ASP A N 1
ATOM 703 C CA . ASP A 1 87 ? -3.468 11.045 -5.182 1.00 93.19 87 ASP A CA 1
ATOM 704 C C . ASP A 1 87 ? -2.689 10.390 -4.031 1.00 93.19 87 ASP A C 1
ATOM 706 O O . ASP A 1 87 ? -2.469 11.006 -2.981 1.00 93.19 87 ASP A O 1
ATOM 710 N N . TYR A 1 88 ? -2.217 9.161 -4.239 1.00 94.19 88 TYR A N 1
ATOM 711 C CA . TYR A 1 88 ? -1.519 8.355 -3.240 1.00 94.19 88 TYR A CA 1
ATOM 712 C C . TYR A 1 88 ? -0.049 8.143 -3.582 1.00 94.19 88 TYR A C 1
ATOM 714 O O . TYR A 1 88 ? 0.773 8.065 -2.668 1.00 94.19 88 TYR A O 1
ATOM 722 N N . VAL A 1 89 ? 0.282 8.067 -4.870 1.00 95.62 89 VAL A N 1
ATOM 723 C CA . VAL A 1 89 ? 1.616 7.750 -5.379 1.00 95.62 89 VAL A CA 1
ATOM 724 C C . VAL A 1 89 ? 2.112 8.902 -6.242 1.00 95.62 89 VAL A C 1
ATOM 726 O O . VAL A 1 89 ? 1.428 9.333 -7.166 1.00 95.62 89 VAL A O 1
ATOM 729 N N . SER A 1 90 ? 3.303 9.421 -5.944 1.00 96.69 90 SER A N 1
ATOM 730 C CA . SER A 1 90 ? 3.896 10.474 -6.778 1.00 96.69 90 SER A CA 1
ATOM 731 C C . SER A 1 90 ? 4.379 9.917 -8.121 1.00 96.69 90 SER A C 1
ATOM 733 O O . SER A 1 90 ? 4.649 8.726 -8.255 1.00 96.69 90 SER A O 1
ATOM 735 N N . LYS A 1 91 ? 4.548 10.777 -9.130 1.00 96.56 91 LYS A N 1
ATOM 736 C CA . LYS A 1 91 ? 5.021 10.341 -10.454 1.00 96.56 91 LYS A CA 1
ATOM 737 C C . LYS A 1 91 ? 6.417 9.708 -10.419 1.00 96.56 91 LYS A C 1
ATOM 739 O O . LYS A 1 91 ? 6.665 8.752 -11.145 1.00 96.56 91 LYS A O 1
ATOM 744 N N . GLU A 1 92 ? 7.313 10.241 -9.592 1.00 96.56 92 GLU A N 1
ATOM 745 C CA . GLU A 1 92 ? 8.662 9.694 -9.397 1.00 96.56 92 GLU A CA 1
ATOM 746 C C . GLU A 1 92 ? 8.598 8.323 -8.714 1.00 96.56 92 GLU A C 1
ATOM 748 O O . GLU A 1 92 ? 9.165 7.353 -9.208 1.00 96.56 92 GLU A O 1
ATOM 753 N N . GLU A 1 93 ? 7.818 8.219 -7.636 1.00 96.38 93 GLU A N 1
ATOM 754 C CA . GLU A 1 93 ? 7.563 6.956 -6.940 1.00 96.38 93 GLU A CA 1
ATOM 755 C C . GLU A 1 93 ? 6.974 5.900 -7.883 1.00 96.38 93 GLU A C 1
ATOM 757 O O . GLU A 1 93 ? 7.433 4.763 -7.876 1.00 96.38 93 GLU A O 1
ATOM 762 N N . TRP A 1 94 ? 6.021 6.277 -8.742 1.00 96.50 94 TRP A N 1
ATOM 763 C CA . TRP A 1 94 ? 5.420 5.380 -9.730 1.00 96.50 94 TRP A CA 1
ATOM 764 C C . TRP A 1 94 ? 6.456 4.806 -10.694 1.00 96.50 94 TRP A C 1
ATOM 766 O O . TRP A 1 94 ? 6.445 3.611 -10.964 1.00 96.50 94 TRP A O 1
ATOM 776 N N . GLN A 1 95 ? 7.377 5.636 -11.193 1.00 95.12 95 GLN A N 1
ATOM 777 C CA . GLN A 1 95 ? 8.436 5.188 -12.102 1.00 95.12 95 GLN A CA 1
ATOM 778 C C . GLN A 1 95 ? 9.343 4.144 -11.444 1.00 95.12 95 GLN A C 1
ATOM 780 O O . GLN A 1 95 ? 9.654 3.135 -12.078 1.00 95.12 95 GLN A O 1
ATOM 785 N N . VAL A 1 96 ? 9.684 4.351 -10.170 1.00 94.94 96 VAL A N 1
ATOM 786 C CA . VAL A 1 96 ? 10.522 3.444 -9.372 1.00 94.94 96 VAL A CA 1
ATOM 787 C C . VAL A 1 96 ? 9.895 2.052 -9.205 1.00 94.94 96 VAL A C 1
ATOM 789 O O . VAL A 1 96 ? 10.622 1.068 -9.058 1.00 94.94 96 VAL A O 1
ATOM 792 N N . LEU A 1 97 ? 8.565 1.916 -9.273 1.00 94.50 97 LEU A N 1
ATOM 793 C CA . LEU A 1 97 ? 7.889 0.614 -9.142 1.00 94.50 97 LEU A CA 1
ATOM 794 C C . LEU A 1 97 ? 8.184 -0.361 -10.287 1.00 94.50 97 LEU A C 1
ATOM 796 O O . LEU A 1 97 ? 8.011 -1.565 -10.116 1.00 94.50 97 LEU A O 1
ATOM 800 N N . PHE A 1 98 ? 8.638 0.145 -11.432 1.00 93.25 98 PHE A N 1
ATOM 801 C CA . PHE A 1 98 ? 8.940 -0.647 -12.630 1.00 93.25 98 PHE A CA 1
ATOM 802 C C . PHE A 1 98 ? 10.435 -0.936 -12.790 1.00 93.25 98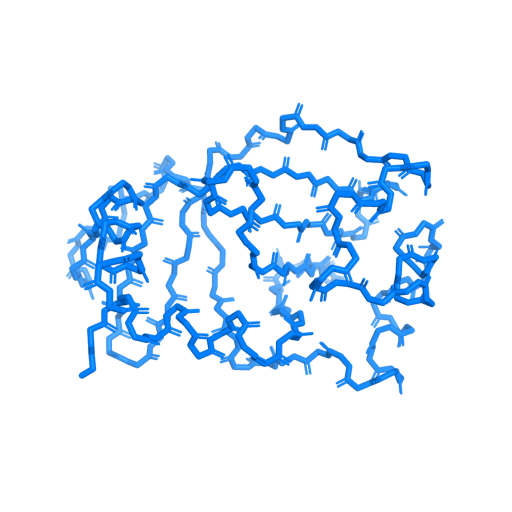 PHE A C 1
ATOM 804 O O . PHE A 1 98 ? 10.891 -1.304 -13.874 1.00 93.25 98 PHE A O 1
ATOM 811 N N . GLU A 1 99 ? 11.214 -0.702 -11.741 1.00 91.19 99 GLU A N 1
ATOM 812 C CA . GLU A 1 99 ? 12.659 -0.877 -11.738 1.00 91.19 99 GLU A CA 1
ATOM 813 C C . GLU A 1 99 ? 13.041 -2.102 -10.901 1.00 91.19 99 GLU A C 1
ATOM 815 O O . GLU A 1 99 ? 12.325 -2.522 -9.994 1.00 91.19 99 GLU A O 1
ATOM 820 N N . SER A 1 100 ? 14.190 -2.708 -11.195 1.00 85.94 100 SER A N 1
ATOM 821 C CA . SER A 1 100 ? 14.628 -3.927 -10.503 1.00 85.94 100 SER A CA 1
ATOM 822 C C . SER A 1 100 ? 15.021 -3.692 -9.039 1.00 85.94 100 SER A C 1
ATOM 824 O O . SER A 1 100 ? 15.026 -4.626 -8.247 1.00 85.94 100 SER A O 1
ATOM 826 N N . ASP A 1 101 ? 15.376 -2.460 -8.673 1.00 88.25 101 ASP A N 1
ATOM 827 C CA . ASP A 1 101 ? 15.857 -2.067 -7.346 1.00 88.25 101 ASP A CA 1
ATOM 828 C C . ASP A 1 101 ? 14.838 -1.227 -6.555 1.00 88.25 101 ASP A C 1
ATOM 830 O O . ASP A 1 101 ? 15.224 -0.472 -5.656 1.00 88.25 101 ASP A O 1
ATOM 834 N N . THR A 1 102 ? 13.537 -1.390 -6.847 1.00 90.81 102 THR A N 1
ATOM 835 C CA . THR A 1 102 ? 12.436 -0.662 -6.189 1.00 90.81 102 THR A CA 1
ATOM 836 C C . THR A 1 102 ? 12.597 -0.555 -4.668 1.00 90.81 102 THR A C 1
ATOM 838 O O . THR A 1 102 ? 12.498 0.565 -4.161 1.00 90.81 102 THR A O 1
ATOM 841 N N . PRO A 1 103 ? 12.887 -1.635 -3.904 1.00 88.69 103 PRO A N 1
ATOM 842 C CA . PRO A 1 103 ? 12.944 -1.512 -2.451 1.00 88.69 103 PRO A CA 1
ATOM 843 C C . PRO A 1 103 ? 14.024 -0.566 -1.948 1.00 88.69 103 PRO A C 1
ATOM 845 O O . PRO A 1 103 ? 13.782 0.224 -1.035 1.00 88.69 103 PRO A O 1
ATOM 848 N N . LYS A 1 104 ? 15.197 -0.598 -2.580 1.00 89.56 104 LYS A N 1
ATOM 849 C CA . LYS A 1 104 ? 16.309 0.280 -2.229 1.00 89.56 104 LYS A CA 1
ATOM 850 C C . LYS A 1 104 ? 15.961 1.737 -2.535 1.00 89.56 104 LYS A C 1
ATOM 852 O O . LYS A 1 104 ? 16.148 2.600 -1.683 1.00 89.56 104 LYS A O 1
ATOM 857 N N . LYS A 1 105 ? 15.397 2.004 -3.712 1.00 93.69 105 LYS A N 1
ATOM 858 C CA . LYS A 1 105 ? 15.022 3.360 -4.131 1.00 93.69 105 LYS A CA 1
ATOM 859 C C . LYS A 1 105 ? 13.914 3.954 -3.269 1.00 93.69 105 LYS A C 1
ATOM 861 O O . LYS A 1 105 ? 14.052 5.076 -2.796 1.00 93.69 105 LYS A O 1
ATOM 866 N N . LEU A 1 106 ? 12.864 3.191 -2.961 1.00 93.75 106 LEU A N 1
ATOM 867 C CA . LEU A 1 106 ? 11.811 3.655 -2.047 1.00 93.75 106 LEU A CA 1
ATOM 868 C C . LEU A 1 106 ? 12.351 3.934 -0.634 1.00 93.75 106 LEU A C 1
ATOM 870 O O . LEU A 1 106 ? 11.897 4.873 0.027 1.00 93.75 106 LEU A O 1
ATOM 874 N N . GLN A 1 107 ? 13.348 3.168 -0.178 1.00 91.44 107 GLN A N 1
ATOM 875 C CA . GLN A 1 107 ? 14.046 3.436 1.079 1.00 91.44 107 GLN A CA 1
ATOM 876 C C . GLN A 1 107 ? 14.853 4.743 1.023 1.00 91.44 107 GLN A C 1
ATOM 878 O O . GLN A 1 107 ? 14.757 5.557 1.943 1.00 91.44 107 GLN A O 1
ATOM 883 N N . GLU A 1 108 ? 15.606 4.978 -0.055 1.00 94.62 108 GLU A N 1
ATOM 884 C CA . GLU A 1 108 ? 16.365 6.218 -0.287 1.00 94.62 108 GLU A CA 1
ATOM 885 C C . GLU A 1 108 ? 15.442 7.448 -0.364 1.00 94.62 108 GLU A C 1
ATOM 887 O O . GLU A 1 108 ? 15.759 8.500 0.196 1.00 94.62 108 GLU A O 1
ATOM 892 N N . MET A 1 109 ? 14.248 7.286 -0.944 1.00 95.50 109 MET A N 1
ATOM 893 C CA . MET A 1 109 ? 13.181 8.294 -0.970 1.00 95.50 109 MET A CA 1
ATOM 894 C C . MET A 1 109 ? 12.484 8.491 0.392 1.00 95.50 109 MET A C 1
ATOM 896 O O . MET A 1 109 ? 11.627 9.364 0.525 1.00 95.50 109 MET A O 1
ATOM 900 N N . LYS A 1 110 ? 12.833 7.704 1.422 1.00 94.69 110 LYS A N 1
ATOM 901 C CA . LYS A 1 110 ? 12.212 7.707 2.764 1.00 94.69 110 LYS A CA 1
ATOM 902 C C . LYS A 1 110 ? 10.703 7.427 2.746 1.00 94.69 110 LYS A C 1
ATOM 904 O O . LYS A 1 110 ? 9.964 7.892 3.622 1.00 94.69 110 LYS A O 1
ATOM 909 N N . LEU A 1 111 ? 10.255 6.643 1.765 1.00 95.56 111 LEU A N 1
ATOM 910 C CA . LEU A 1 111 ? 8.851 6.286 1.568 1.00 95.56 111 LEU A CA 1
ATOM 911 C C . LEU A 1 111 ? 8.446 4.989 2.274 1.00 95.56 111 LEU A C 1
ATOM 913 O O . LEU A 1 111 ? 7.279 4.628 2.208 1.00 95.56 111 LEU A O 1
ATOM 917 N N . ILE A 1 112 ? 9.362 4.314 2.972 1.00 93.50 112 ILE A N 1
ATOM 918 C CA . ILE A 1 112 ? 9.070 3.100 3.749 1.00 93.50 112 ILE A CA 1
ATOM 919 C C . ILE A 1 112 ? 8.718 3.461 5.207 1.00 93.50 112 ILE A C 1
ATOM 921 O O . ILE A 1 112 ? 9.330 4.350 5.809 1.00 93.50 112 ILE A O 1
ATOM 925 N N . ASP A 1 113 ? 7.707 2.788 5.756 1.00 88.62 113 ASP A N 1
ATOM 926 C CA . ASP A 1 113 ? 7.328 2.768 7.171 1.00 88.62 113 ASP A CA 1
ATOM 927 C C . ASP A 1 113 ? 7.432 1.329 7.702 1.00 88.62 113 ASP A C 1
ATOM 929 O O . ASP A 1 113 ? 6.646 0.459 7.328 1.00 88.62 113 ASP A O 1
ATOM 933 N N . ASP A 1 114 ? 8.395 1.082 8.593 1.00 77.81 114 ASP A N 1
ATOM 934 C CA . ASP A 1 114 ? 8.590 -0.231 9.222 1.00 77.81 114 ASP A CA 1
ATOM 935 C C . ASP A 1 114 ? 7.482 -0.569 10.244 1.00 77.81 114 ASP A C 1
ATOM 937 O O . ASP A 1 114 ? 7.392 -1.706 10.693 1.00 77.81 114 ASP A O 1
ATOM 941 N N . LYS A 1 115 ? 6.631 0.403 10.617 1.00 77.00 115 LYS A N 1
ATOM 942 C CA . LYS A 1 115 ? 5.481 0.239 11.530 1.00 77.00 115 LYS A CA 1
ATOM 943 C C . LYS A 1 115 ? 4.134 0.443 10.824 1.00 77.00 115 LYS A C 1
ATOM 945 O O . LYS A 1 115 ? 3.194 0.963 11.426 1.00 77.00 115 LYS A O 1
ATOM 950 N N . GLY A 1 116 ? 4.073 0.159 9.524 1.00 84.19 116 GLY A N 1
ATOM 9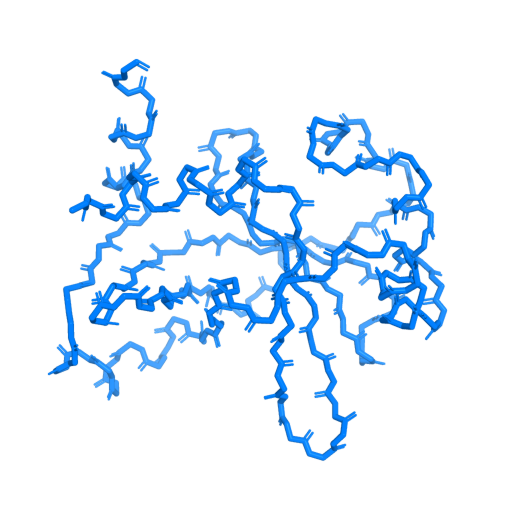51 C CA . GLY A 1 116 ? 2.870 0.336 8.717 1.00 84.19 116 GLY A CA 1
ATOM 952 C C . GLY A 1 116 ? 1.778 -0.677 9.076 1.00 84.19 116 GLY A C 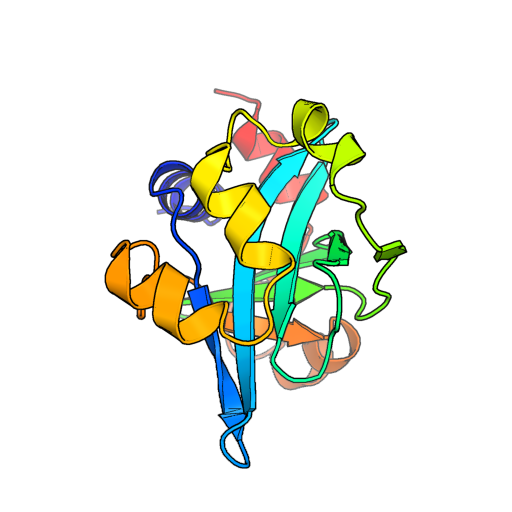1
ATOM 953 O O . GLY A 1 116 ? 1.013 -0.471 10.014 1.00 84.19 116 GLY A O 1
ATOM 954 N N . PHE A 1 117 ? 1.688 -1.754 8.305 1.00 91.69 117 PHE A N 1
ATOM 955 C CA . PHE A 1 117 ? 0.763 -2.865 8.534 1.00 91.69 117 PHE A CA 1
ATOM 956 C C . PHE A 1 117 ? 1.373 -4.176 8.042 1.00 91.69 117 PHE A C 1
ATOM 958 O O . PHE A 1 117 ? 2.242 -4.172 7.164 1.00 91.69 117 PHE A O 1
ATOM 965 N N . TYR A 1 118 ? 0.858 -5.280 8.570 1.00 89.50 118 TYR A N 1
ATOM 966 C CA . TYR A 1 118 ? 1.193 -6.626 8.128 1.00 89.50 118 TYR A CA 1
ATOM 967 C C . TYR A 1 118 ? 0.239 -7.100 7.037 1.00 89.50 118 TYR A C 1
ATOM 969 O O . TYR A 1 118 ? -0.931 -6.709 7.003 1.00 89.50 118 TYR A O 1
ATOM 977 N N . LEU A 1 119 ? 0.745 -7.954 6.152 1.00 88.88 119 LEU A N 1
ATOM 978 C CA . LEU A 1 119 ? -0.040 -8.601 5.108 1.00 88.88 119 LEU A CA 1
ATOM 979 C C . LEU A 1 119 ? -0.212 -10.088 5.378 1.00 88.88 119 LEU A C 1
ATOM 981 O O . LEU A 1 119 ? 0.761 -10.791 5.632 1.00 88.88 119 LEU A O 1
ATOM 985 N N . GLU A 1 120 ? -1.442 -10.567 5.226 1.00 86.62 120 GLU A N 1
ATOM 986 C CA . GLU A 1 120 ? -1.770 -11.987 5.274 1.00 86.62 120 GLU A CA 1
ATOM 987 C C . GLU A 1 120 ? -2.769 -12.361 4.179 1.00 86.62 120 GLU A C 1
ATOM 989 O O . GLU A 1 120 ? -3.615 -11.565 3.774 1.00 86.62 120 GLU A O 1
ATOM 994 N N . MET A 1 121 ? -2.701 -13.602 3.700 1.00 83.38 121 MET A N 1
ATOM 995 C CA . MET A 1 121 ? -3.729 -14.105 2.785 1.00 83.38 121 MET A CA 1
ATOM 996 C C . MET A 1 121 ? -5.033 -14.323 3.553 1.00 83.38 121 MET A C 1
ATOM 998 O O . MET A 1 121 ? -5.024 -14.904 4.638 1.00 83.38 121 MET A O 1
ATOM 1002 N N . HIS A 1 122 ? -6.173 -13.957 2.968 1.00 79.00 122 HIS A N 1
ATOM 1003 C CA . HIS A 1 122 ? -7.499 -14.136 3.565 1.00 79.00 122 HIS A CA 1
ATOM 1004 C C . HIS A 1 122 ? -7.756 -15.594 3.981 1.00 79.00 122 HIS A C 1
ATOM 1006 O O . HIS A 1 122 ? -8.323 -15.860 5.039 1.00 79.00 122 HIS A O 1
ATOM 1012 N N . ALA A 1 123 ? -7.244 -16.565 3.217 1.00 76.94 123 ALA A N 1
ATOM 1013 C CA . ALA A 1 123 ? -7.320 -17.987 3.559 1.00 76.94 123 ALA A CA 1
ATOM 1014 C C . ALA A 1 123 ? -6.716 -18.339 4.941 1.00 76.94 123 ALA A C 1
ATOM 1016 O O . ALA A 1 123 ? -7.060 -19.374 5.519 1.00 76.94 123 ALA A O 1
ATOM 1017 N N . ASN A 1 124 ? -5.832 -17.496 5.487 1.00 75.56 124 ASN A N 1
ATOM 1018 C CA . ASN A 1 124 ? -5.204 -17.681 6.793 1.00 75.56 124 ASN A CA 1
ATOM 1019 C C . ASN A 1 124 ? -6.017 -17.120 7.969 1.00 75.56 124 ASN A C 1
ATOM 1021 O O . ASN A 1 124 ? -5.622 -17.382 9.103 1.00 75.56 124 ASN A O 1
ATOM 1025 N N . ILE A 1 125 ? -7.150 -16.440 7.749 1.00 77.06 125 ILE A N 1
ATOM 1026 C CA . ILE A 1 125 ? -7.974 -15.851 8.827 1.00 77.06 125 ILE A CA 1
ATOM 1027 C C . ILE A 1 125 ? -8.296 -16.865 9.930 1.00 77.06 125 ILE A C 1
ATOM 1029 O O . ILE A 1 125 ? -8.130 -16.577 11.111 1.00 77.06 125 ILE A O 1
ATOM 1033 N N . ARG A 1 126 ? -8.632 -18.111 9.571 1.00 68.38 126 ARG A N 1
ATOM 1034 C CA . ARG A 1 126 ? -8.942 -19.171 10.551 1.00 68.38 126 ARG A CA 1
ATOM 1035 C C . ARG A 1 126 ? -7.804 -19.475 11.533 1.00 68.38 126 ARG A C 1
ATOM 1037 O O . ARG A 1 126 ? -8.041 -20.073 12.577 1.00 68.38 126 ARG A O 1
ATOM 1044 N N . LYS A 1 127 ? -6.560 -19.119 11.198 1.00 66.50 127 LYS A N 1
ATOM 1045 C CA . LYS A 1 127 ? -5.391 -19.301 12.073 1.00 66.50 127 LYS A CA 1
ATOM 1046 C C . LYS A 1 127 ? -5.218 -18.146 13.065 1.00 66.50 127 LYS A C 1
ATOM 1048 O O . LYS A 1 127 ? -4.520 -18.328 14.058 1.00 66.50 127 LYS A O 1
ATOM 1053 N N . THR A 1 128 ? -5.841 -16.996 12.811 1.00 63.72 128 THR A N 1
ATOM 1054 C CA . THR A 1 128 ? -5.704 -15.750 13.587 1.00 63.72 128 THR A CA 1
ATOM 1055 C C . THR A 1 128 ? -7.021 -15.277 14.212 1.00 63.72 128 THR A C 1
ATOM 1057 O O . THR A 1 128 ? -7.039 -14.289 14.938 1.00 63.72 128 THR A O 1
ATOM 1060 N N . GLU A 1 129 ? -8.126 -16.002 14.010 1.00 63.09 129 GLU A N 1
ATOM 1061 C CA . GLU A 1 129 ? -9.455 -15.686 14.567 1.00 63.09 129 GLU A CA 1
ATOM 1062 C C . GLU A 1 129 ? -9.470 -15.487 16.097 1.00 63.09 129 GLU A C 1
ATOM 1064 O O . GLU A 1 129 ? -10.341 -14.798 16.616 1.00 63.09 129 GLU A O 1
ATOM 1069 N N . ASN A 1 130 ? -8.492 -16.029 16.831 1.00 62.00 130 ASN A N 1
ATOM 1070 C CA . ASN A 1 130 ? -8.419 -15.912 18.292 1.00 62.00 130 ASN A CA 1
ATOM 1071 C C . ASN A 1 130 ? -7.573 -14.729 18.803 1.00 62.00 130 ASN A C 1
ATOM 1073 O O . ASN A 1 130 ? -7.386 -14.618 20.014 1.00 62.00 130 ASN A O 1
ATOM 1077 N N . THR A 1 131 ? -7.014 -13.883 17.929 1.00 71.19 131 THR A N 1
ATOM 1078 C CA . THR A 1 131 ? -6.015 -12.869 18.332 1.00 71.19 131 THR A CA 1
ATOM 1079 C C . THR A 1 131 ? -6.501 -11.422 18.278 1.00 71.19 131 THR A C 1
ATOM 1081 O O . THR A 1 131 ? -5.764 -10.534 18.689 1.00 71.19 131 THR A O 1
ATOM 1084 N N . GLY A 1 132 ? -7.721 -11.156 17.813 1.00 73.44 132 GLY A N 1
ATOM 1085 C CA . GLY A 1 132 ? -8.251 -9.794 17.702 1.00 73.44 132 GLY A CA 1
ATOM 1086 C C . GLY A 1 132 ? -9.555 -9.732 16.916 1.00 73.44 132 GLY A C 1
ATOM 1087 O O . GLY A 1 132 ? -9.987 -10.738 16.354 1.00 73.44 132 GLY A O 1
ATOM 1088 N N . GLU A 1 133 ? -10.165 -8.551 16.865 1.00 80.56 133 GLU A N 1
ATOM 1089 C CA . GLU A 1 133 ? -11.401 -8.311 16.116 1.00 80.56 133 GLU A CA 1
ATOM 1090 C C . GLU A 1 133 ? -11.108 -8.219 14.615 1.00 80.56 133 GLU A C 1
ATOM 1092 O O . GLU A 1 133 ? -10.200 -7.499 14.195 1.00 80.56 133 GLU A O 1
ATOM 1097 N N . ILE A 1 134 ? -11.858 -8.985 13.819 1.00 85.19 134 ILE A N 1
ATOM 1098 C CA . ILE A 1 134 ? -11.745 -9.023 12.360 1.00 85.19 134 ILE A CA 1
ATOM 1099 C C . ILE A 1 134 ? -12.977 -8.344 11.775 1.00 85.19 134 ILE A C 1
ATOM 1101 O O . ILE A 1 134 ? -14.091 -8.850 11.908 1.00 85.19 134 ILE A O 1
ATOM 1105 N N . GLU A 1 135 ? -12.759 -7.242 11.074 1.00 88.69 135 GLU A N 1
ATOM 1106 C CA . GLU A 1 135 ? -13.798 -6.487 10.386 1.00 88.69 135 GLU A CA 1
ATOM 1107 C C . GLU A 1 135 ? -13.720 -6.726 8.877 1.00 88.69 135 GLU A C 1
ATOM 1109 O O . GLU A 1 135 ? -12.636 -6.872 8.296 1.00 88.69 135 GLU A O 1
ATOM 1114 N N . LYS A 1 136 ? -14.880 -6.757 8.216 1.00 89.12 136 LYS A N 1
ATOM 1115 C CA . LYS A 1 136 ? -14.927 -6.784 6.750 1.00 89.12 136 LYS A CA 1
ATOM 1116 C C . LYS A 1 136 ? -14.598 -5.407 6.200 1.00 89.12 136 LYS A C 1
ATOM 1118 O O . LYS A 1 136 ? -15.048 -4.396 6.742 1.00 89.12 136 LYS A O 1
ATOM 1123 N N . PHE A 1 137 ? -13.888 -5.354 5.075 1.00 87.31 137 PHE A N 1
ATOM 1124 C CA . PHE A 1 137 ? -13.581 -4.088 4.417 1.00 87.31 137 PHE A CA 1
ATOM 1125 C C . PHE A 1 137 ? -14.841 -3.238 4.184 1.00 87.31 137 PHE A C 1
ATOM 1127 O O . PHE A 1 137 ? -14.808 -2.037 4.440 1.00 87.31 137 PHE A O 1
ATOM 1134 N N . GLU A 1 138 ? -15.964 -3.821 3.751 1.00 87.31 138 GLU A N 1
ATOM 1135 C CA . GLU A 1 138 ? -17.174 -3.044 3.458 1.00 87.31 138 GLU A CA 1
ATOM 1136 C C . GLU A 1 138 ? -17.759 -2.341 4.693 1.00 87.31 138 GLU A C 1
ATOM 1138 O O . GLU A 1 138 ? -18.442 -1.322 4.559 1.00 87.31 138 GLU A O 1
ATOM 1143 N N . GLU A 1 139 ? -17.526 -2.882 5.888 1.00 87.75 139 GLU A N 1
ATOM 1144 C CA . GLU A 1 139 ? -17.950 -2.287 7.157 1.00 87.75 139 GLU A CA 1
ATOM 1145 C C . GLU A 1 139 ? -17.030 -1.119 7.510 1.00 87.75 139 GLU A C 1
ATOM 1147 O O . GLU A 1 139 ? -17.506 0.011 7.656 1.00 87.75 139 GLU A O 1
ATOM 1152 N N . VAL A 1 140 ? -15.715 -1.351 7.469 1.00 86.44 140 VAL A N 1
ATOM 1153 C CA . VAL A 1 140 ? -14.698 -0.313 7.681 1.00 86.44 140 VAL A CA 1
ATOM 1154 C C . VAL A 1 140 ? -14.872 0.836 6.683 1.00 86.44 140 VAL A C 1
ATOM 1156 O O . VAL A 1 140 ? -14.825 2.006 7.054 1.00 86.44 140 VAL A O 1
ATOM 1159 N N . TYR A 1 141 ? -15.137 0.540 5.408 1.00 86.19 141 TYR A N 1
ATOM 1160 C CA . TYR A 1 141 ? -15.304 1.546 4.358 1.00 86.19 141 TYR A CA 1
ATOM 1161 C C . TYR A 1 141 ? -16.463 2.501 4.617 1.00 86.19 141 TYR A C 1
ATOM 1163 O O . TYR A 1 141 ? -16.323 3.704 4.392 1.00 86.19 141 TYR A O 1
ATOM 1171 N N . LYS A 1 142 ? -17.593 1.996 5.125 1.00 87.06 142 LYS A N 1
ATOM 1172 C CA . LYS A 1 142 ? -18.728 2.850 5.503 1.00 87.06 142 LYS A CA 1
ATOM 1173 C C . LYS A 1 142 ? -18.293 3.864 6.555 1.00 87.06 142 LYS A C 1
ATOM 1175 O O . LYS A 1 142 ? -18.585 5.047 6.418 1.00 87.06 142 LYS A O 1
ATOM 1180 N N . GLU A 1 143 ? -17.526 3.444 7.554 1.00 86.69 143 GLU A N 1
ATOM 1181 C CA . GLU A 1 143 ? -16.975 4.359 8.558 1.00 86.69 143 GLU A CA 1
ATOM 1182 C C . GLU A 1 143 ? -15.932 5.328 7.985 1.00 86.69 143 GLU A C 1
ATOM 1184 O O . GLU A 1 143 ? -15.813 6.470 8.446 1.00 86.69 143 GLU A O 1
ATOM 1189 N N . LEU A 1 144 ? -15.187 4.906 6.957 1.00 83.94 144 LEU A N 1
ATOM 1190 C CA . LEU A 1 144 ? -14.222 5.768 6.282 1.00 83.94 144 LEU A CA 1
ATOM 1191 C C . LEU A 1 144 ? -14.907 6.961 5.600 1.00 83.94 144 LEU A C 1
ATOM 1193 O O . LEU A 1 144 ? -14.383 8.072 5.712 1.00 83.94 144 LEU A O 1
ATOM 1197 N N . ILE A 1 145 ? -16.064 6.752 4.961 1.00 80.62 145 ILE A N 1
ATOM 1198 C CA . ILE A 1 145 ? -16.770 7.773 4.164 1.00 80.62 145 ILE A CA 1
ATOM 1199 C C . ILE A 1 145 ? -17.858 8.553 4.922 1.00 80.62 145 ILE A C 1
ATOM 1201 O O . ILE A 1 145 ? -18.275 9.608 4.455 1.00 80.62 145 ILE A O 1
ATOM 1205 N N . MET A 1 146 ? -18.340 8.065 6.071 1.00 66.19 146 MET A N 1
ATOM 1206 C CA . MET A 1 146 ? -19.439 8.688 6.835 1.00 66.19 146 MET A CA 1
ATOM 1207 C C . MET A 1 146 ? -19.027 9.881 7.728 1.00 66.19 146 MET A C 1
ATOM 1209 O O . MET A 1 146 ? -19.774 10.245 8.637 1.00 66.19 146 MET A O 1
ATOM 1213 N N . LYS A 1 147 ? -17.867 10.509 7.508 1.00 53.94 147 LYS A N 1
ATOM 1214 C CA . LYS A 1 147 ? -17.427 11.693 8.270 1.00 53.94 147 LYS A CA 1
ATOM 1215 C C . LYS A 1 147 ? -16.850 12.764 7.361 1.00 53.94 147 LYS A C 1
ATOM 1217 O O . LYS A 1 147 ? -15.886 12.431 6.639 1.00 53.94 147 LYS A O 1
#

Sequence (147 aa):
MSVAERIKEIIAKKKWSKNDLGMSRIQLSKLMIVKNNLVLLIKGDTIDAPVWSKVENIQLVEDDIIIYFDGEYDIVLGKEDYEDYKDYVSKEEWQVLFESDTPKKLQEMKLIDDKGFYLEMHANIRKTENTGEIEKFEEVYKELIMK

pLDDT: mean 87.24, std 8.14, range [53.94, 96.69]